Protein AF-A0A3D3KTR1-F1 (afdb_monomer_lite)

Sequence (52 aa):
LVTKLYDEFGFDTVNIGPLSESWRVERDRPAYVVRQNAEELGENLARAPRAI

Radius of gyration: 11.76 Å; chains: 1; bounding box: 27×23×25 Å

Structure (mmCIF, N/CA/C/O backbone):
data_AF-A0A3D3KTR1-F1
#
_entry.id   AF-A0A3D3KTR1-F1
#
loop_
_atom_site.group_PDB
_atom_site.id
_atom_site.type_symbol
_atom_site.label_atom_id
_atom_site.label_alt_id
_atom_site.label_comp_id
_atom_site.label_asym_id
_atom_site.label_entity_id
_atom_site.label_seq_id
_atom_site.pdbx_PDB_ins_code
_atom_site.Cartn_x
_atom_site.Cartn_y
_atom_site.Cartn_z
_atom_site.occupancy
_atom_site.B_iso_or_equiv
_atom_site.auth_seq_id
_atom_site.auth_comp_id
_atom_site.auth_asym_id
_atom_site.auth_atom_id
_atom_site.pdbx_PDB_model_num
ATOM 1 N N . LEU A 1 1 ? -8.851 -7.981 11.109 1.00 81.88 1 LEU A N 1
ATOM 2 C CA . LEU A 1 1 ? -8.653 -7.339 12.432 1.00 81.88 1 LEU A CA 1
ATOM 3 C C . LEU A 1 1 ? -7.997 -5.974 12.280 1.00 81.88 1 LEU A C 1
ATOM 5 O O . LEU A 1 1 ? -8.597 -5.009 12.716 1.00 81.88 1 LEU A O 1
ATOM 9 N N . VAL A 1 2 ? -6.841 -5.872 11.613 1.00 92.06 2 VAL A N 1
ATOM 10 C CA . VAL A 1 2 ? -6.151 -4.581 11.421 1.00 92.06 2 VAL A CA 1
ATOM 11 C C . VAL A 1 2 ? -6.943 -3.609 10.539 1.00 92.06 2 VAL A C 1
ATOM 13 O O . VAL A 1 2 ? -7.097 -2.464 10.928 1.00 92.06 2 VAL A O 1
ATOM 16 N N . THR A 1 3 ? -7.516 -4.060 9.418 1.00 93.56 3 THR A N 1
ATOM 17 C CA . THR A 1 3 ? -8.338 -3.211 8.525 1.00 93.56 3 THR A CA 1
ATOM 18 C C . THR A 1 3 ? -9.458 -2.485 9.274 1.00 93.56 3 THR A C 1
ATOM 20 O O . THR A 1 3 ? -9.569 -1.273 9.183 1.00 93.56 3 THR A O 1
ATOM 23 N N . LYS A 1 4 ? -10.188 -3.206 10.134 1.00 93.62 4 LYS A N 1
ATOM 24 C CA . LYS A 1 4 ? -11.257 -2.638 10.966 1.00 93.62 4 LYS A CA 1
ATOM 25 C C . LYS A 1 4 ? -10.778 -1.484 11.860 1.00 93.62 4 LYS A C 1
ATOM 27 O O . LYS A 1 4 ? -11.506 -0.519 12.040 1.00 93.62 4 LYS A O 1
ATOM 32 N N . LEU A 1 5 ? -9.570 -1.577 12.420 1.00 95.81 5 LEU A N 1
ATOM 33 C CA . LEU A 1 5 ? -9.006 -0.511 13.256 1.00 95.81 5 LEU A CA 1
ATOM 34 C C . LEU A 1 5 ? -8.754 0.770 12.446 1.00 95.81 5 LEU A C 1
ATOM 36 O O . LEU A 1 5 ? -9.005 1.865 12.933 1.00 95.81 5 LEU A O 1
ATOM 40 N N . TYR A 1 6 ? -8.267 0.639 11.212 1.00 95.62 6 TYR A N 1
ATOM 41 C CA . TYR A 1 6 ? -8.089 1.783 10.317 1.00 95.62 6 TYR A CA 1
ATOM 42 C C . TYR A 1 6 ? -9.433 2.392 9.902 1.00 95.62 6 TYR A C 1
ATOM 44 O O . TYR A 1 6 ? -9.557 3.616 9.908 1.00 95.62 6 TYR A O 1
ATOM 52 N N . ASP A 1 7 ? -10.440 1.555 9.637 1.00 94.25 7 ASP A N 1
ATOM 53 C CA . ASP A 1 7 ? -11.799 2.012 9.325 1.00 94.25 7 ASP A CA 1
ATOM 54 C C . ASP A 1 7 ? -12.393 2.825 10.496 1.00 94.25 7 ASP A C 1
ATOM 56 O O . ASP A 1 7 ? -12.993 3.877 10.285 1.00 94.25 7 ASP A O 1
ATOM 60 N N . GLU A 1 8 ? -12.174 2.392 11.747 1.00 96.94 8 GLU A N 1
ATOM 61 C CA . GLU A 1 8 ? -12.597 3.117 12.962 1.00 96.94 8 GLU A CA 1
ATOM 62 C C . GLU A 1 8 ? -11.916 4.491 13.108 1.00 96.94 8 GLU A C 1
ATOM 64 O O . GLU A 1 8 ? -12.494 5.413 13.685 1.00 96.94 8 GLU A O 1
ATOM 69 N N . PHE A 1 9 ? -10.712 4.654 12.556 1.00 96.81 9 PHE A N 1
ATOM 70 C CA . PHE A 1 9 ? -10.006 5.936 12.485 1.00 96.81 9 PHE A CA 1
ATOM 71 C C . PHE A 1 9 ? -10.358 6.767 11.242 1.00 96.81 9 PHE A C 1
ATOM 73 O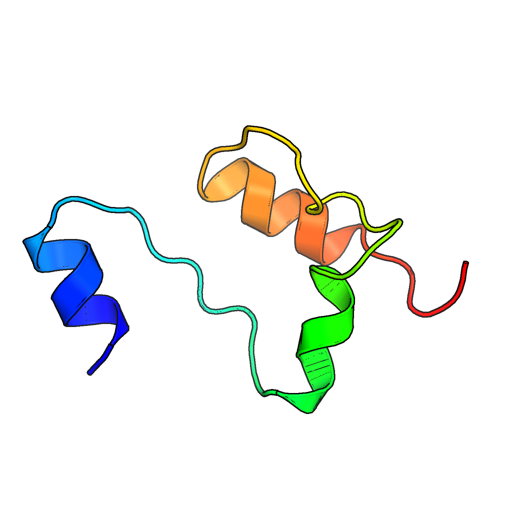 O . PHE A 1 9 ? -9.868 7.888 11.108 1.00 96.81 9 PHE A O 1
ATOM 80 N N . GLY A 1 10 ? -11.215 6.255 10.355 1.00 95.88 10 GLY A N 1
ATOM 81 C CA . GLY A 1 10 ? -11.630 6.939 9.131 1.00 95.88 10 GLY A CA 1
ATOM 82 C C . GLY A 1 10 ? -10.585 6.908 8.014 1.00 95.88 10 GLY A C 1
ATOM 83 O O . GLY A 1 10 ? -10.577 7.806 7.175 1.00 95.88 10 GLY A O 1
ATOM 84 N N . PHE A 1 11 ? -9.690 5.915 8.008 1.00 95.38 11 PHE A N 1
ATOM 85 C CA . PHE A 1 11 ? -8.738 5.700 6.918 1.00 95.38 11 PHE A CA 1
ATOM 86 C C . PHE A 1 11 ? -9.230 4.631 5.945 1.00 95.38 11 PHE A C 1
ATOM 88 O O . PHE A 1 11 ? -9.657 3.554 6.358 1.00 95.38 11 PHE A O 1
ATOM 95 N N . ASP A 1 12 ? -9.040 4.882 4.652 1.00 94.31 12 ASP A N 1
ATOM 96 C CA . ASP A 1 12 ? -9.269 3.885 3.609 1.00 94.31 12 ASP A CA 1
ATOM 97 C C . ASP A 1 12 ? -8.102 2.886 3.558 1.00 94.31 12 ASP A C 1
ATOM 99 O O . ASP A 1 12 ? -6.972 3.236 3.205 1.00 94.31 12 ASP A O 1
ATOM 103 N N . THR A 1 13 ? -8.358 1.622 3.907 1.00 94.25 13 THR A N 1
ATOM 104 C CA . THR A 1 13 ? -7.320 0.578 3.904 1.00 94.25 13 THR A CA 1
ATOM 105 C C . THR A 1 13 ? -7.310 -0.220 2.605 1.00 94.25 13 THR A C 1
ATOM 107 O O . THR A 1 13 ? -8.340 -0.730 2.172 1.00 94.25 13 THR A O 1
ATOM 110 N N . VAL A 1 14 ? -6.120 -0.449 2.044 1.00 94.56 14 VAL A N 1
ATOM 111 C CA . VAL A 1 14 ? -5.909 -1.365 0.911 1.00 94.56 14 VAL A CA 1
ATOM 112 C C . VAL A 1 14 ? -5.124 -2.593 1.376 1.00 94.56 14 VAL A C 1
ATOM 114 O O . VAL A 1 14 ? -4.003 -2.478 1.869 1.00 94.56 14 VAL A O 1
ATOM 117 N N . ASN A 1 15 ? -5.697 -3.791 1.219 1.00 94.50 15 ASN A N 1
ATOM 118 C CA . ASN A 1 15 ? -4.978 -5.045 1.458 1.00 94.50 15 ASN A CA 1
ATOM 119 C C . ASN A 1 15 ? -4.130 -5.398 0.228 1.00 94.50 15 ASN A C 1
ATOM 121 O O . ASN A 1 15 ? -4.673 -5.673 -0.838 1.00 94.50 15 ASN A O 1
ATOM 125 N N . ILE A 1 16 ? -2.807 -5.422 0.396 1.00 95.06 16 ILE A N 1
ATOM 126 C CA . ILE A 1 16 ? -1.850 -5.650 -0.698 1.00 95.06 16 ILE A CA 1
ATOM 127 C C . ILE A 1 16 ? -1.375 -7.111 -0.819 1.00 95.06 16 ILE A C 1
ATOM 129 O O . ILE A 1 16 ? -0.473 -7.400 -1.606 1.00 95.06 16 ILE A O 1
ATOM 133 N N . GLY A 1 17 ? -1.974 -8.036 -0.060 1.00 94.19 17 GLY A N 1
ATOM 134 C CA . GLY A 1 17 ? -1.647 -9.463 -0.084 1.00 94.19 17 GLY A CA 1
ATOM 135 C C . GLY A 1 17 ? -0.653 -9.906 1.005 1.00 94.19 17 GLY A C 1
ATOM 136 O O . GLY A 1 17 ? -0.492 -9.227 2.021 1.00 94.19 17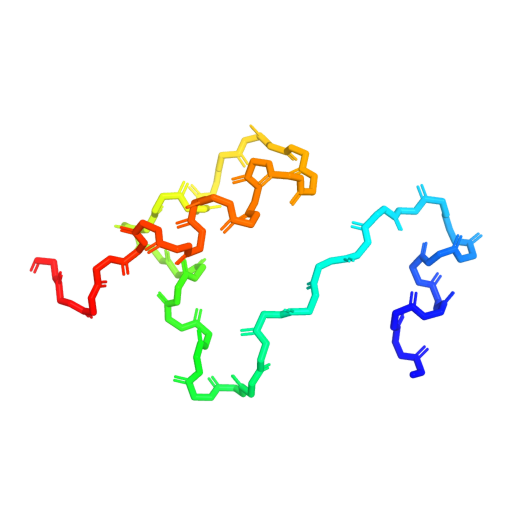 GLY A O 1
ATOM 137 N N . PRO A 1 18 ? -0.026 -11.090 0.849 1.00 96.69 18 PRO A N 1
ATOM 138 C CA . PRO A 1 18 ? 0.908 -11.634 1.835 1.00 96.69 18 PRO A CA 1
ATOM 139 C C . PRO A 1 18 ? 2.233 -10.860 1.865 1.00 96.69 18 PRO A C 1
ATOM 141 O O . PRO A 1 18 ? 2.569 -10.132 0.936 1.00 96.69 18 PRO A O 1
ATOM 144 N N . LEU A 1 19 ? 3.043 -11.079 2.908 1.00 95.69 19 LEU A N 1
ATOM 145 C CA . LEU A 1 19 ? 4.333 -10.393 3.078 1.00 95.69 19 LEU A CA 1
ATOM 146 C C . LEU A 1 19 ? 5.304 -10.619 1.905 1.00 95.69 19 LEU A C 1
ATOM 148 O O . LEU A 1 19 ? 6.106 -9.744 1.607 1.00 95.69 19 LEU A O 1
ATOM 152 N N . SER A 1 20 ? 5.201 -11.746 1.192 1.00 96.94 20 SER A N 1
ATOM 153 C CA . SER A 1 20 ? 5.990 -12.000 -0.023 1.00 96.94 20 SER A CA 1
ATOM 154 C C . SER A 1 20 ? 5.739 -10.987 -1.145 1.00 96.94 20 SER A C 1
ATOM 156 O O . SER A 1 20 ? 6.543 -10.900 -2.068 1.00 96.94 20 SER A O 1
ATOM 158 N N . GLU A 1 21 ? 4.649 -10.220 -1.064 1.00 96.94 21 GLU A N 1
ATOM 159 C CA . GLU A 1 21 ? 4.244 -9.196 -2.021 1.00 96.94 21 GLU A CA 1
ATOM 160 C C . GLU A 1 21 ? 4.563 -7.757 -1.561 1.00 96.94 21 GLU A C 1
ATOM 162 O O . GLU A 1 21 ? 4.241 -6.809 -2.281 1.00 96.94 21 GLU A O 1
ATOM 167 N N . SER A 1 22 ? 5.233 -7.568 -0.410 1.00 96.12 22 SER A N 1
ATOM 168 C CA . SER A 1 22 ? 5.592 -6.235 0.123 1.00 96.12 22 SER A CA 1
ATOM 169 C C . SER A 1 22 ? 6.433 -5.405 -0.844 1.00 96.12 22 SER A C 1
ATOM 171 O O . SER A 1 22 ? 6.334 -4.180 -0.861 1.00 96.12 22 SER A O 1
ATOM 173 N N . TRP A 1 23 ? 7.202 -6.072 -1.708 1.00 96.56 23 TRP A N 1
ATOM 174 C CA . TRP A 1 23 ? 8.080 -5.449 -2.696 1.00 96.56 23 TRP A CA 1
ATOM 175 C C . TRP A 1 23 ? 7.371 -4.465 -3.631 1.00 96.56 23 TRP A C 1
ATOM 177 O O . TRP A 1 23 ? 8.058 -3.656 -4.253 1.00 96.56 23 TRP A O 1
ATOM 187 N N . ARG A 1 24 ? 6.033 -4.514 -3.754 1.00 97.31 24 ARG A N 1
ATOM 188 C CA . ARG A 1 24 ? 5.234 -3.569 -4.559 1.00 97.31 24 ARG A CA 1
ATOM 189 C C . ARG A 1 24 ? 5.182 -2.151 -3.984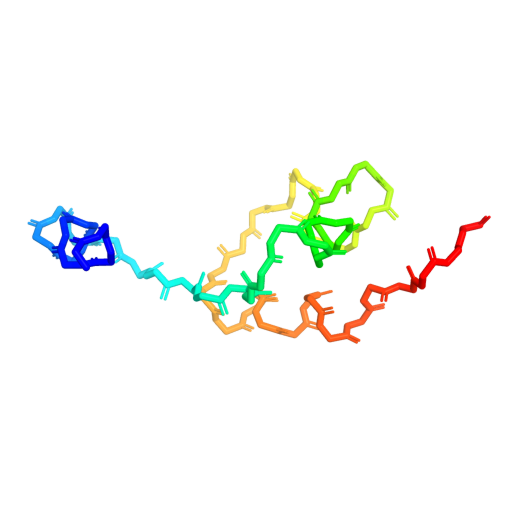 1.00 97.31 24 ARG A C 1
ATOM 191 O O . ARG A 1 24 ? 4.899 -1.221 -4.734 1.00 97.31 24 ARG A O 1
ATOM 198 N N . VAL A 1 25 ? 5.465 -1.980 -2.691 1.00 96.81 25 VAL A N 1
ATOM 199 C CA . VAL A 1 25 ? 5.464 -0.675 -1.997 1.00 96.81 25 VAL A CA 1
ATOM 200 C C . VAL A 1 25 ? 6.847 -0.250 -1.506 1.00 96.81 25 VAL A C 1
ATOM 202 O O . VAL A 1 25 ? 6.965 0.722 -0.769 1.00 96.81 25 VAL A O 1
ATOM 205 N N . GLU A 1 26 ? 7.897 -0.976 -1.881 1.00 96.19 26 GLU A N 1
ATOM 206 C CA . GLU A 1 26 ? 9.277 -0.665 -1.496 1.00 96.19 26 GLU A CA 1
ATOM 207 C C . GLU A 1 26 ? 9.883 0.442 -2.374 1.00 96.19 26 GLU A C 1
ATOM 209 O O . GLU A 1 26 ? 9.232 0.983 -3.267 1.00 96.19 26 GLU A O 1
ATOM 214 N N . ARG A 1 27 ? 11.138 0.815 -2.103 1.00 96.50 27 ARG A N 1
ATOM 215 C CA . ARG A 1 27 ? 11.859 1.851 -2.851 1.00 96.50 27 ARG A CA 1
ATOM 216 C C . ARG A 1 27 ? 11.803 1.590 -4.365 1.00 96.50 27 ARG A C 1
ATOM 218 O O . ARG A 1 27 ? 11.839 0.444 -4.804 1.00 96.50 27 ARG A O 1
ATOM 225 N N . ASP A 1 28 ? 11.732 2.676 -5.138 1.00 96.38 28 ASP A N 1
ATOM 226 C CA . ASP A 1 28 ? 11.716 2.672 -6.609 1.00 96.38 28 ASP A CA 1
ATOM 227 C C . ASP A 1 28 ? 10.469 1.989 -7.217 1.00 96.38 28 ASP A C 1
ATOM 229 O O . ASP A 1 28 ? 10.441 1.607 -8.390 1.00 96.38 28 ASP A O 1
ATOM 233 N N . ARG A 1 29 ? 9.392 1.871 -6.427 1.00 97.62 29 ARG A N 1
ATOM 234 C CA . ARG A 1 29 ? 8.061 1.459 -6.889 1.00 97.62 29 ARG A CA 1
ATOM 235 C C . ARG A 1 29 ? 7.113 2.640 -7.054 1.00 97.62 29 ARG A C 1
ATOM 237 O O . ARG A 1 29 ? 7.248 3.624 -6.329 1.00 97.62 29 ARG A O 1
ATOM 244 N N . PRO A 1 30 ? 6.088 2.518 -7.918 1.00 97.50 30 PRO A N 1
ATOM 245 C CA . PRO A 1 30 ? 5.111 3.587 -8.133 1.00 97.50 30 PRO A CA 1
ATOM 246 C C . PRO A 1 30 ? 4.393 4.052 -6.857 1.00 97.50 30 PRO A C 1
ATOM 248 O O . PRO A 1 30 ? 4.055 5.224 -6.743 1.00 97.50 30 PRO A O 1
ATOM 251 N N . ALA A 1 31 ? 4.187 3.158 -5.885 1.00 97.50 31 ALA A N 1
ATOM 252 C CA . ALA A 1 31 ? 3.510 3.489 -4.634 1.00 97.50 31 ALA A CA 1
ATOM 253 C C . ALA A 1 31 ? 4.418 4.182 -3.591 1.00 97.50 31 ALA A C 1
ATOM 255 O O . ALA A 1 31 ? 3.914 4.680 -2.585 1.00 97.50 31 ALA A O 1
ATOM 256 N N . TYR A 1 32 ? 5.740 4.216 -3.787 1.00 97.00 32 TYR A N 1
ATOM 257 C CA . TYR A 1 32 ? 6.691 4.651 -2.760 1.00 97.00 32 TYR A CA 1
ATOM 258 C C . TYR A 1 32 ? 6.759 6.177 -2.635 1.00 97.00 32 TYR A C 1
ATOM 260 O O . TYR A 1 32 ? 7.132 6.864 -3.580 1.00 97.00 32 TYR A O 1
ATOM 268 N N . VAL A 1 33 ? 6.454 6.714 -1.445 1.00 96.00 33 VAL A N 1
ATOM 269 C CA . VAL A 1 33 ? 6.578 8.153 -1.095 1.00 96.00 33 VAL A CA 1
ATOM 270 C C . VAL A 1 33 ? 5.649 9.081 -1.908 1.00 96.00 33 VAL A C 1
ATOM 272 O O . VAL A 1 33 ? 5.697 10.303 -1.780 1.00 96.00 33 VAL A O 1
ATOM 275 N N . VAL A 1 34 ? 4.727 8.519 -2.691 1.00 95.25 34 VAL A N 1
ATOM 276 C CA . VAL A 1 34 ? 3.741 9.285 -3.459 1.00 95.25 34 VAL A CA 1
ATOM 277 C C . VAL A 1 34 ? 2.475 9.497 -2.629 1.00 95.25 34 VAL A C 1
ATOM 279 O O . VAL A 1 34 ? 1.933 8.559 -2.038 1.00 95.25 34 VAL A O 1
ATOM 282 N N . ARG A 1 35 ? 1.981 10.742 -2.601 1.00 96.25 35 ARG A N 1
ATOM 283 C CA . ARG A 1 35 ? 0.643 11.050 -2.081 1.00 96.25 35 ARG A CA 1
ATOM 284 C C . ARG A 1 35 ? -0.392 10.464 -3.037 1.00 96.25 35 ARG A C 1
ATOM 286 O O . ARG A 1 35 ? -0.404 10.848 -4.200 1.00 96.25 35 ARG A O 1
ATOM 293 N N . GLN A 1 36 ? -1.243 9.582 -2.528 1.00 96.62 36 GLN A N 1
ATOM 294 C CA . GLN A 1 36 ? -2.247 8.880 -3.319 1.00 96.62 36 GLN A CA 1
ATOM 295 C C . GLN A 1 36 ? -3.444 8.470 -2.449 1.00 96.62 36 GLN A C 1
ATOM 297 O O . GLN A 1 36 ? -3.299 8.318 -1.232 1.00 96.62 36 GLN A O 1
ATOM 302 N N . ASN A 1 37 ? -4.614 8.318 -3.058 1.00 97.38 37 ASN A N 1
ATOM 303 C CA . ASN A 1 37 ? -5.811 7.742 -2.450 1.00 97.38 37 ASN A CA 1
ATOM 304 C C . ASN A 1 37 ? -5.832 6.202 -2.606 1.00 97.38 37 ASN A C 1
ATOM 306 O O . ASN A 1 37 ? -4.889 5.607 -3.129 1.00 97.38 37 ASN A O 1
ATOM 310 N N . ALA A 1 38 ? -6.887 5.541 -2.122 1.00 96.81 38 ALA A N 1
ATOM 311 C CA . ALA A 1 38 ? -6.987 4.079 -2.159 1.00 96.81 38 ALA A CA 1
ATOM 312 C C . ALA A 1 38 ? -7.062 3.494 -3.584 1.00 96.81 38 ALA A C 1
ATOM 314 O O . ALA A 1 38 ? -6.487 2.434 -3.837 1.00 96.81 38 ALA A O 1
ATOM 315 N N . GLU A 1 39 ? -7.739 4.179 -4.509 1.00 97.88 39 GLU A N 1
ATOM 316 C CA . GLU A 1 39 ? -7.835 3.778 -5.918 1.00 97.88 39 GLU A CA 1
ATOM 317 C C . GLU A 1 39 ? -6.467 3.895 -6.599 1.00 97.88 39 GLU A C 1
ATOM 319 O O . GLU A 1 39 ? -5.944 2.910 -7.122 1.00 97.88 39 GLU A O 1
ATOM 324 N N . GLU A 1 40 ? -5.829 5.059 -6.474 1.00 98.12 40 GLU A N 1
ATOM 325 C CA . GLU A 1 40 ? -4.489 5.333 -7.002 1.00 98.12 40 GLU A CA 1
ATOM 326 C C . GLU A 1 40 ? -3.441 4.362 -6.423 1.00 98.12 40 GLU A C 1
ATOM 328 O O . GLU A 1 40 ? -2.554 3.897 -7.144 1.00 98.12 40 GLU A O 1
ATOM 333 N N . LEU A 1 41 ? -3.556 3.996 -5.137 1.00 97.62 41 LEU A N 1
ATOM 334 C CA . LEU A 1 41 ? -2.718 2.961 -4.526 1.00 97.62 41 LEU A CA 1
ATOM 335 C C . LEU A 1 41 ? -2.924 1.605 -5.204 1.00 97.62 41 LEU A C 1
ATOM 337 O O . LEU A 1 41 ? -1.943 0.944 -5.546 1.00 97.62 41 LEU A O 1
ATOM 341 N N . GLY A 1 42 ? -4.172 1.197 -5.440 1.00 97.44 42 GLY A N 1
ATOM 342 C CA . GLY A 1 42 ? -4.489 -0.031 -6.173 1.00 97.44 42 GLY A CA 1
ATOM 343 C C . GLY A 1 42 ? -3.850 -0.068 -7.566 1.00 97.44 42 GLY A C 1
ATOM 344 O O . GLY A 1 42 ? -3.208 -1.055 -7.936 1.00 97.44 42 GLY A O 1
ATOM 345 N N . GLU A 1 43 ? -3.949 1.030 -8.313 1.00 98.12 43 GLU A N 1
ATOM 346 C CA . GLU A 1 43 ? -3.352 1.162 -9.646 1.00 98.12 43 GLU A CA 1
ATOM 347 C C . GLU A 1 43 ? -1.818 1.112 -9.609 1.00 98.12 43 GLU A C 1
ATOM 349 O O . GLU A 1 43 ? -1.181 0.412 -10.403 1.00 98.12 43 GLU A O 1
ATOM 354 N N . ASN A 1 44 ? -1.197 1.817 -8.663 1.00 98.06 44 ASN A N 1
ATOM 355 C CA . ASN A 1 44 ? 0.256 1.849 -8.518 1.00 98.06 44 ASN A CA 1
ATOM 356 C C . ASN A 1 44 ? 0.834 0.493 -8.093 1.00 98.06 44 ASN A C 1
ATOM 358 O O . ASN A 1 44 ? 1.914 0.119 -8.559 1.00 98.06 44 ASN A O 1
ATOM 362 N N . LEU A 1 45 ? 0.107 -0.275 -7.276 1.00 97.38 45 LEU A N 1
ATOM 363 C CA . LEU A 1 45 ? 0.460 -1.656 -6.940 1.00 9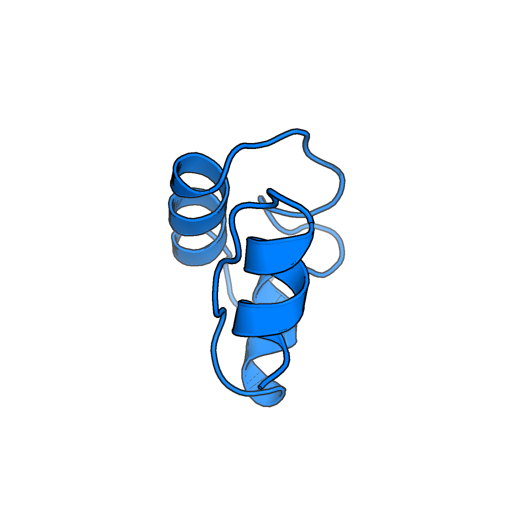7.38 45 LEU A CA 1
ATOM 364 C C . LEU A 1 45 ? 0.429 -2.563 -8.176 1.00 97.38 45 LEU A C 1
ATOM 366 O O . LEU A 1 45 ? 1.339 -3.371 -8.360 1.00 97.38 45 LEU A O 1
ATOM 370 N N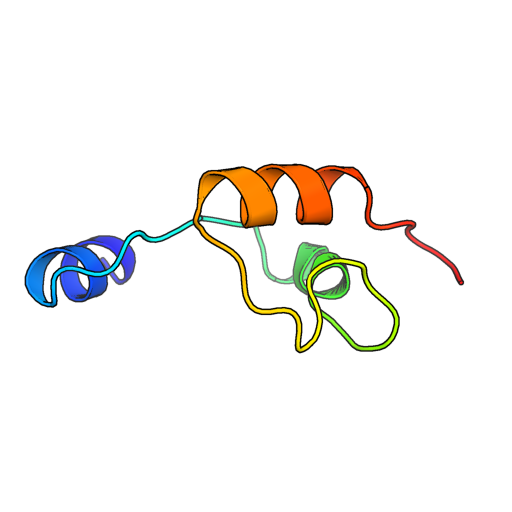 . ALA A 1 46 ? -0.577 -2.413 -9.043 1.00 97.00 46 ALA A N 1
ATOM 371 C CA 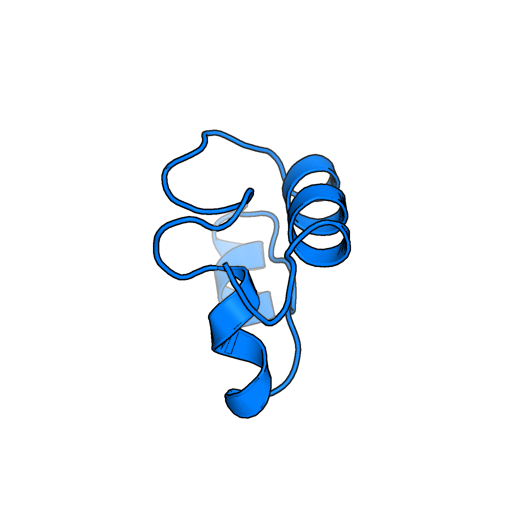. ALA A 1 46 ? -0.685 -3.189 -10.280 1.00 97.00 46 ALA A CA 1
ATOM 372 C C . ALA A 1 46 ? 0.435 -2.855 -11.283 1.00 97.00 46 ALA A C 1
ATOM 374 O O . ALA A 1 46 ? 0.894 -3.728 -12.019 1.00 97.00 46 ALA A O 1
ATOM 375 N N . ARG A 1 47 ? 0.910 -1.604 -11.287 1.00 97.06 47 ARG A N 1
ATOM 376 C CA . ARG A 1 47 ? 2.001 -1.128 -12.153 1.00 97.06 47 ARG A CA 1
ATOM 377 C C . ARG A 1 47 ? 3.404 -1.490 -11.657 1.00 97.06 47 ARG A C 1
ATOM 379 O O . ARG A 1 47 ? 4.361 -1.309 -12.408 1.00 97.06 47 ARG A O 1
ATOM 386 N N . ALA A 1 48 ? 3.561 -1.947 -10.414 1.00 97.19 48 ALA A N 1
ATOM 387 C CA . ALA A 1 48 ? 4.872 -2.204 -9.824 1.00 97.19 48 ALA A CA 1
ATOM 388 C C . ALA A 1 48 ? 5.599 -3.368 -10.541 1.00 97.19 48 ALA A C 1
ATOM 390 O O . ALA A 1 48 ? 5.116 -4.504 -10.508 1.00 97.19 48 ALA A O 1
ATOM 391 N N . PRO A 1 49 ? 6.777 -3.141 -11.158 1.00 95.06 49 PRO A N 1
ATOM 392 C CA . PRO A 1 49 ? 7.517 -4.210 -11.829 1.00 95.06 49 PRO A CA 1
ATOM 393 C C . PRO A 1 49 ? 8.236 -5.095 -10.803 1.00 95.06 49 PRO A C 1
ATOM 395 O O . PRO A 1 49 ? 8.634 -4.609 -9.758 1.00 95.06 49 PRO A O 1
ATOM 398 N N . ARG A 1 50 ? 8.466 -6.393 -11.046 1.00 93.81 50 ARG A N 1
ATOM 399 C CA . ARG A 1 50 ? 9.170 -7.231 -10.044 1.00 93.81 50 ARG A CA 1
ATOM 400 C C . ARG A 1 50 ? 10.660 -6.883 -9.920 1.00 93.81 50 ARG A C 1
ATOM 402 O O . ARG A 1 50 ? 11.204 -6.936 -8.815 1.00 93.81 50 ARG A O 1
ATOM 409 N N . ALA A 1 51 ? 11.287 -6.493 -11.027 1.00 92.88 51 ALA A N 1
ATOM 410 C CA . ALA A 1 51 ? 12.680 -6.053 -11.135 1.00 92.88 51 ALA A CA 1
ATOM 411 C C . ALA A 1 51 ? 12.738 -4.600 -11.648 1.00 92.88 51 ALA A C 1
ATOM 413 O O . ALA A 1 51 ? 11.781 -4.161 -12.287 1.00 92.88 51 ALA A O 1
ATOM 414 N N . ILE A 1 52 ? 13.807 -3.867 -11.317 1.00 82.69 52 ILE A N 1
ATOM 415 C CA . ILE A 1 52 ? 14.055 -2.461 -11.701 1.00 82.69 52 ILE A CA 1
ATOM 416 C C . ILE A 1 52 ? 15.320 -2.418 -12.542 1.00 82.69 52 ILE A C 1
ATOM 418 O O . ILE A 1 52 ? 16.272 -3.133 -12.150 1.00 82.69 52 ILE A O 1
#

Foldseek 3Di:
DVCVVCVVVVADDDDQDDPVLCQCADPPFQNDPDDDHRVSNVVSSVVGDPPD

Secondary structure (DSSP, 8-state):
-HHHHHHHTT-------SGGGGGGGSTTSTTTT----HHHHHHHHHH--S--

pLDDT: mean 95.56, std 3.01, range [81.88, 98.12]